Protein AF-A0A7J4ZY19-F1 (afdb_monomer_lite)

Secondary structure (DSSP, 8-state):
-HHHHHHHHHHHHHHHHHHHHHHHHHHHHHHHHHHHHHHHHHHHHHHHHHHHHHHHHHHHHHHHHHHHHHT-HHHHHHHHT--HHHHHHHHHHS-HHHHHHHHHHT------------------------------------

Radius of gyration: 45.15 Å; chains: 1; bounding box: 90×43×156 Å

Sequence (142 aa):
MASQTGNDAVRALRARQEVERRAVRAVAQSGAAVAEVAQRRAEMLAKLDGEVRDATAAHELSVVVLAAVLRDDALAAELSGVDVSRVRALRRTADGAAVRERVAQLGVVVPRRRGRPRVADNFSRGGLVDDTASAAGPTAGG

Foldseek 3Di:
DVVVVVVVVVVVVVVVVVVVVVVVVVVVVVVVVVVVVVVVVVVVVVVVVVVVVVVVVVLLLVLLLQCVLQVHLCVSCVVSVHDSVSSVVSNVVDDPVSSVVVNVVVPDRDHPPPDDPPPPPPDDDDDDDDDDDDDDDDDDDD

pLDDT: mean 82.42, std 21.35, range [33.81, 98.25]

Structure (mmCIF, N/CA/C/O backbone):
data_AF-A0A7J4ZY19-F1
#
_entry.id   AF-A0A7J4ZY19-F1
#
loop_
_atom_site.group_PDB
_atom_site.id
_atom_site.type_symbol
_atom_site.label_atom_id
_atom_site.label_alt_id
_atom_site.label_comp_id
_atom_site.label_asym_id
_atom_site.label_entity_id
_atom_site.label_seq_id
_atom_site.pdbx_PDB_ins_code
_atom_site.Cartn_x
_atom_site.Cartn_y
_atom_site.Cartn_z
_atom_site.occupancy
_atom_site.B_iso_or_equiv
_atom_site.auth_seq_id
_atom_site.auth_comp_id
_atom_site.auth_asym_id
_atom_site.auth_atom_id
_atom_site.pdbx_PDB_model_num
ATOM 1 N N . MET A 1 1 ? 45.053 -0.415 -59.799 1.00 60.81 1 MET A N 1
ATOM 2 C CA . MET A 1 1 ? 45.155 -1.313 -58.626 1.00 60.81 1 MET A CA 1
ATOM 3 C C . MET A 1 1 ? 45.019 -0.545 -57.307 1.00 60.81 1 MET A C 1
ATOM 5 O O . MET A 1 1 ? 43.985 -0.691 -56.676 1.00 60.81 1 MET A O 1
ATOM 9 N N . ALA A 1 2 ? 45.958 0.334 -56.919 1.00 62.75 2 ALA A N 1
ATOM 10 C CA . ALA A 1 2 ? 45.951 0.998 -55.596 1.00 62.75 2 ALA A CA 1
ATOM 11 C C . ALA A 1 2 ? 44.718 1.880 -55.272 1.00 62.75 2 ALA A C 1
ATOM 13 O O . ALA A 1 2 ? 44.311 1.978 -54.120 1.00 62.75 2 ALA A O 1
ATOM 14 N N . SER A 1 3 ? 44.090 2.507 -56.275 1.00 68.12 3 SER A N 1
ATOM 15 C CA . SER A 1 3 ? 42.883 3.330 -56.068 1.00 68.12 3 SER A CA 1
ATOM 16 C C . SER A 1 3 ? 41.620 2.498 -55.791 1.00 68.12 3 SER A C 1
ATOM 18 O O . SER A 1 3 ? 40.724 2.944 -55.079 1.00 68.12 3 SER A O 1
ATOM 20 N N . GLN A 1 4 ? 41.557 1.267 -56.304 1.00 74.44 4 GLN A N 1
ATOM 21 C CA . GLN A 1 4 ? 40.382 0.404 -56.166 1.00 74.44 4 GLN A CA 1
ATOM 22 C C . GLN A 1 4 ? 40.325 -0.233 -54.771 1.00 74.44 4 GLN A C 1
ATOM 24 O O . GLN A 1 4 ? 39.291 -0.179 -54.113 1.00 74.44 4 GLN A O 1
ATOM 29 N N . THR A 1 5 ? 41.470 -0.691 -54.259 1.00 79.88 5 THR A N 1
ATOM 30 C CA . THR A 1 5 ? 41.602 -1.226 -52.895 1.00 79.88 5 THR A CA 1
ATOM 31 C C . THR A 1 5 ? 41.319 -0.181 -51.811 1.00 79.88 5 THR A C 1
ATOM 33 O O . THR A 1 5 ? 40.689 -0.501 -50.805 1.00 79.88 5 THR A O 1
ATOM 36 N N . GLY A 1 6 ? 41.718 1.081 -52.016 1.00 84.44 6 GLY A N 1
ATOM 37 C CA . GLY A 1 6 ? 41.383 2.179 -51.100 1.00 84.44 6 GLY A CA 1
ATOM 38 C C . GLY A 1 6 ? 39.877 2.469 -51.036 1.00 84.44 6 GLY A C 1
ATOM 39 O O . GLY A 1 6 ? 39.322 2.646 -49.952 1.00 84.44 6 GLY A O 1
ATOM 40 N N . ASN A 1 7 ? 39.194 2.452 -52.184 1.00 85.81 7 ASN A N 1
ATOM 41 C CA . ASN A 1 7 ? 37.745 2.661 -52.253 1.00 85.81 7 ASN A CA 1
ATOM 42 C C . ASN A 1 7 ? 36.956 1.523 -51.585 1.00 85.81 7 ASN A C 1
ATOM 44 O O . ASN A 1 7 ? 35.968 1.786 -50.892 1.00 85.81 7 ASN A O 1
ATOM 48 N N . ASP A 1 8 ? 37.410 0.279 -51.737 1.00 89.44 8 ASP A N 1
ATOM 49 C CA . ASP A 1 8 ? 36.784 -0.878 -51.094 1.00 89.44 8 ASP A CA 1
ATOM 50 C C . ASP A 1 8 ? 36.969 -0.852 -49.570 1.00 89.44 8 ASP A C 1
ATOM 52 O O . ASP A 1 8 ? 36.014 -1.102 -48.830 1.00 89.44 8 ASP A O 1
ATOM 56 N N . ALA A 1 9 ? 38.146 -0.445 -49.080 1.00 89.56 9 ALA A N 1
ATOM 57 C CA . ALA A 1 9 ? 38.399 -0.276 -47.648 1.00 89.56 9 ALA A CA 1
ATOM 58 C C . ALA A 1 9 ? 37.498 0.805 -47.019 1.00 89.56 9 ALA A C 1
ATOM 60 O O . ALA A 1 9 ? 36.924 0.598 -45.947 1.00 89.56 9 ALA A O 1
ATOM 61 N N . VAL A 1 10 ? 37.304 1.937 -47.705 1.00 91.94 10 VAL A N 1
ATOM 62 C CA . VAL A 1 10 ? 36.393 3.003 -47.251 1.00 91.94 10 VAL A CA 1
ATOM 63 C C . VAL A 1 10 ? 34.940 2.523 -47.245 1.00 91.94 10 VAL A C 1
ATOM 65 O O . VAL A 1 10 ? 34.194 2.824 -46.309 1.00 91.94 10 VAL A O 1
ATOM 68 N N . ARG A 1 11 ? 34.524 1.748 -48.254 1.00 92.12 11 ARG A N 1
ATOM 69 C CA . ARG A 1 11 ? 33.175 1.169 -48.313 1.00 92.12 11 ARG A CA 1
ATOM 70 C C . ARG A 1 11 ? 32.941 0.176 -47.171 1.00 92.12 11 ARG A C 1
ATOM 72 O O . ARG A 1 11 ? 31.903 0.254 -46.516 1.00 92.12 11 ARG A O 1
ATOM 79 N N . ALA A 1 12 ? 33.910 -0.695 -46.891 1.00 93.00 12 ALA A N 1
ATOM 80 C CA . ALA A 1 12 ? 33.843 -1.650 -45.787 1.00 93.00 12 ALA A CA 1
ATOM 81 C C . ALA A 1 12 ? 33.765 -0.949 -44.420 1.00 93.00 12 ALA A C 1
ATOM 83 O O . ALA A 1 12 ? 32.944 -1.319 -43.579 1.00 93.00 12 ALA A O 1
ATOM 84 N N . LEU A 1 13 ? 34.554 0.112 -44.213 1.00 94.69 13 LEU A N 1
ATOM 85 C CA . LEU A 1 13 ? 34.510 0.903 -42.983 1.00 94.69 13 LEU A CA 1
ATOM 86 C C . LEU A 1 13 ? 33.149 1.583 -42.785 1.00 94.69 13 LEU A C 1
ATOM 88 O O . LEU A 1 13 ? 32.599 1.536 -41.686 1.00 94.69 13 LEU A O 1
ATOM 92 N N . ARG A 1 14 ? 32.577 2.179 -43.838 1.00 95.31 14 ARG A N 1
ATOM 93 C CA . ARG A 1 14 ? 31.241 2.798 -43.767 1.00 95.31 14 ARG A CA 1
ATOM 94 C C . ARG A 1 14 ? 30.160 1.775 -43.436 1.00 95.31 14 ARG A C 1
ATOM 96 O O . ARG A 1 14 ? 29.362 2.021 -42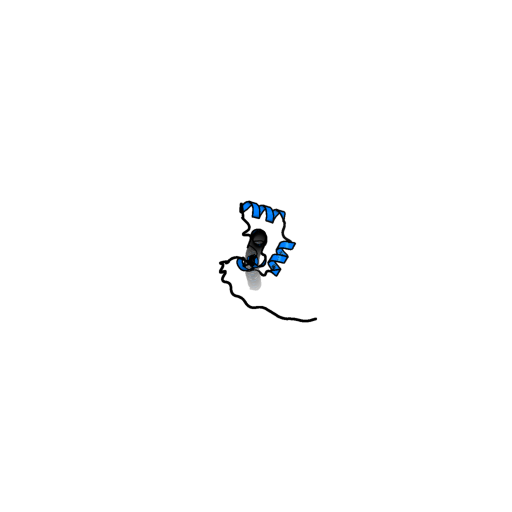.537 1.00 95.31 14 ARG A O 1
ATOM 103 N N . ALA A 1 15 ? 30.179 0.615 -44.092 1.00 94.50 15 ALA A N 1
ATOM 104 C CA . ALA A 1 15 ? 29.233 -0.462 -43.807 1.00 94.50 15 ALA A CA 1
ATOM 105 C C . ALA A 1 15 ? 29.322 -0.919 -42.340 1.00 94.50 15 ALA A C 1
ATOM 107 O O . ALA A 1 15 ? 28.300 -1.068 -41.670 1.00 94.50 15 ALA A O 1
ATOM 108 N N . ARG A 1 16 ? 30.540 -1.056 -41.802 1.00 95.06 16 ARG A N 1
ATOM 109 C CA . ARG A 1 16 ? 30.752 -1.373 -40.385 1.00 95.06 16 ARG A CA 1
ATOM 110 C C . ARG A 1 16 ? 30.203 -0.286 -39.456 1.00 95.06 16 ARG A C 1
ATOM 112 O O . ARG A 1 16 ? 29.478 -0.607 -38.519 1.00 95.06 16 ARG A O 1
ATOM 119 N N . GLN A 1 17 ? 30.488 0.987 -39.729 1.00 96.69 17 GLN A N 1
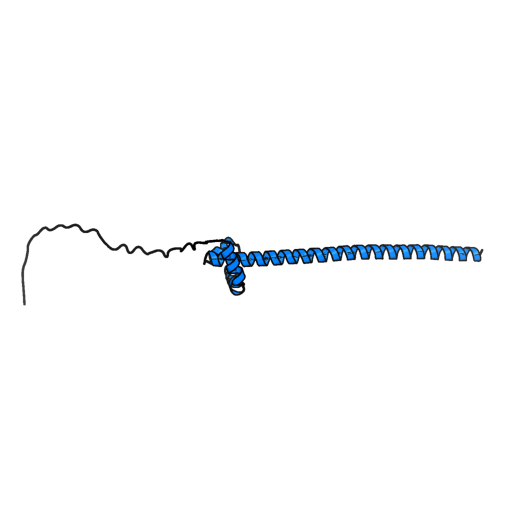ATOM 120 C CA . GLN A 1 17 ? 29.980 2.108 -38.926 1.00 96.69 17 GLN A CA 1
ATOM 121 C C . GLN A 1 17 ? 28.448 2.194 -38.946 1.00 96.69 17 GLN A C 1
ATOM 123 O O . GLN A 1 17 ? 27.829 2.549 -37.943 1.00 96.69 17 GLN A O 1
ATOM 128 N N . GLU A 1 18 ? 27.810 1.869 -40.069 1.00 96.00 18 GLU A N 1
ATOM 129 C CA . GLU A 1 18 ? 26.351 1.801 -40.154 1.00 96.00 18 GLU A CA 1
ATOM 130 C C . GLU A 1 18 ? 25.777 0.691 -39.271 1.00 96.00 18 GLU A C 1
ATOM 132 O O . GLU A 1 18 ? 24.794 0.930 -38.565 1.00 96.00 18 GLU A O 1
ATOM 137 N N . VAL A 1 19 ? 26.401 -0.492 -39.264 1.00 96.50 19 VAL A N 1
ATOM 138 C CA . VAL A 1 19 ? 26.015 -1.605 -38.383 1.00 96.50 19 VAL A CA 1
ATOM 139 C C . VAL A 1 19 ? 26.192 -1.219 -36.916 1.00 96.50 19 VAL A C 1
ATOM 141 O O . VAL A 1 19 ? 25.253 -1.376 -36.139 1.00 96.50 19 VAL A O 1
ATOM 144 N N . GLU A 1 20 ? 27.331 -0.634 -36.543 1.00 96.88 20 GLU A N 1
ATOM 145 C CA . GLU A 1 20 ? 27.587 -0.163 -35.174 1.00 96.88 20 GLU A CA 1
ATOM 146 C C . GLU A 1 20 ? 26.547 0.886 -34.742 1.00 96.88 20 GLU A C 1
ATOM 148 O O . GLU A 1 20 ? 25.953 0.775 -33.670 1.00 96.88 20 GLU A O 1
ATOM 153 N N . ARG A 1 21 ? 26.217 1.856 -35.605 1.00 97.19 21 ARG A N 1
ATOM 154 C CA . ARG A 1 21 ? 25.174 2.859 -35.320 1.00 97.19 21 ARG A CA 1
ATOM 155 C C . ARG A 1 21 ? 23.775 2.259 -35.200 1.00 97.19 21 ARG A C 1
ATOM 157 O O . ARG A 1 21 ? 22.962 2.797 -34.447 1.00 97.19 21 ARG A O 1
ATOM 164 N N . ARG A 1 22 ? 23.453 1.213 -35.967 1.00 96.00 22 ARG A N 1
ATOM 165 C CA . ARG A 1 22 ? 22.175 0.490 -35.842 1.00 96.00 22 ARG A CA 1
ATOM 166 C C . ARG A 1 22 ? 22.129 -0.300 -34.537 1.00 96.00 22 ARG A C 1
ATOM 168 O O . ARG A 1 22 ? 21.124 -0.218 -33.842 1.00 96.00 22 ARG A O 1
ATOM 175 N N . ALA A 1 23 ? 23.220 -0.974 -34.174 1.00 95.31 23 ALA A N 1
ATOM 176 C CA . ALA A 1 23 ? 23.335 -1.704 -32.916 1.00 95.31 23 ALA A CA 1
ATOM 177 C C . ALA A 1 23 ? 23.185 -0.769 -31.705 1.00 95.31 23 ALA A C 1
ATOM 179 O O . ALA A 1 23 ? 22.361 -1.032 -30.835 1.00 95.31 23 ALA A O 1
ATOM 180 N N . VAL A 1 24 ? 23.885 0.374 -31.690 1.00 97.12 24 VAL A N 1
ATOM 181 C CA . VAL A 1 24 ? 23.752 1.385 -30.623 1.00 97.12 24 VAL A CA 1
ATOM 182 C C . VAL A 1 24 ? 22.315 1.894 -30.511 1.00 97.12 24 VAL A C 1
ATOM 184 O O . VAL A 1 24 ? 21.781 1.983 -29.409 1.00 97.12 24 VAL A O 1
ATOM 187 N N . ARG A 1 25 ? 21.652 2.183 -31.639 1.00 95.94 25 ARG A N 1
ATOM 188 C CA . ARG A 1 25 ? 20.244 2.611 -31.636 1.00 95.94 25 ARG A CA 1
ATOM 189 C C . ARG A 1 25 ? 19.303 1.530 -31.107 1.00 95.94 25 ARG A C 1
ATOM 191 O O . ARG A 1 25 ? 18.421 1.854 -30.320 1.00 95.94 25 ARG A O 1
ATOM 198 N N . ALA A 1 26 ? 19.504 0.271 -31.489 1.00 96.06 26 ALA A N 1
ATOM 199 C CA . ALA A 1 26 ? 18.694 -0.844 -31.001 1.00 96.06 26 ALA A CA 1
ATOM 200 C C . ALA A 1 26 ? 18.860 -1.059 -29.486 1.00 96.06 26 ALA A C 1
ATOM 202 O O . ALA A 1 26 ? 17.874 -1.258 -28.775 1.00 96.06 26 ALA A O 1
ATOM 203 N N . VAL A 1 27 ? 20.092 -0.951 -28.973 1.00 96.44 27 VAL A N 1
ATOM 204 C CA . VAL A 1 27 ? 20.369 -1.018 -27.529 1.00 96.44 27 VAL A CA 1
ATOM 205 C C . VAL A 1 27 ? 19.729 0.162 -26.800 1.00 96.44 27 VAL A C 1
ATOM 207 O O . VAL A 1 27 ? 19.079 -0.046 -25.782 1.00 96.44 27 VAL A O 1
ATOM 210 N N . ALA A 1 28 ? 19.838 1.382 -27.333 1.00 95.94 28 ALA A N 1
ATOM 211 C CA . ALA A 1 28 ? 19.211 2.561 -26.739 1.00 95.94 28 ALA A CA 1
ATOM 212 C C . ALA A 1 28 ? 17.677 2.443 -26.688 1.00 95.94 28 ALA A C 1
ATOM 214 O O . ALA A 1 28 ? 17.077 2.746 -25.661 1.00 95.94 28 ALA A O 1
ATOM 215 N N . GLN A 1 29 ? 17.045 1.947 -27.757 1.00 96.06 29 GLN A N 1
ATOM 216 C CA . GLN A 1 29 ? 15.600 1.690 -27.795 1.00 96.06 29 GLN A CA 1
ATOM 217 C C . GLN A 1 29 ? 15.182 0.620 -26.784 1.00 96.06 29 GLN A C 1
ATOM 219 O O . GLN A 1 29 ? 14.197 0.794 -26.072 1.00 96.06 29 GLN A O 1
ATOM 224 N N . SER A 1 30 ? 15.957 -0.462 -26.679 1.00 93.62 30 SER A N 1
ATOM 225 C CA . SER A 1 30 ? 15.704 -1.514 -25.689 1.00 93.62 30 SER A CA 1
ATOM 226 C C . SER A 1 30 ? 15.857 -0.978 -24.264 1.00 93.62 30 SER A C 1
ATOM 228 O O . SER A 1 30 ? 15.022 -1.254 -23.407 1.00 93.62 30 SER A O 1
ATOM 230 N N . GLY A 1 31 ? 16.882 -0.158 -24.017 1.00 95.94 31 GLY A N 1
ATOM 231 C CA . GLY A 1 31 ? 17.093 0.516 -22.738 1.00 95.94 31 GLY A CA 1
ATOM 232 C C . GLY A 1 31 ? 15.938 1.451 -22.373 1.00 95.94 31 GLY A C 1
ATOM 233 O O . GLY A 1 31 ? 15.460 1.404 -21.243 1.00 95.94 31 GLY A O 1
ATOM 234 N N . ALA A 1 32 ? 15.441 2.236 -23.333 1.00 96.19 32 ALA A N 1
ATOM 235 C CA . ALA A 1 32 ? 14.274 3.095 -23.139 1.00 96.19 32 ALA A CA 1
ATOM 236 C C . ALA A 1 32 ? 13.015 2.279 -22.802 1.00 96.19 32 ALA A C 1
ATOM 238 O O . ALA A 1 32 ? 12.335 2.581 -21.825 1.00 96.19 32 ALA A O 1
ATOM 239 N N . ALA A 1 33 ? 12.756 1.189 -23.531 1.00 96.38 33 ALA A N 1
ATOM 240 C CA . ALA A 1 33 ? 11.616 0.314 -23.260 1.00 96.38 33 ALA A CA 1
ATOM 241 C C . ALA A 1 33 ? 11.687 -0.319 -21.857 1.00 96.38 33 ALA A C 1
ATOM 243 O O . ALA A 1 33 ? 10.683 -0.378 -21.145 1.00 96.38 33 ALA A O 1
ATOM 244 N N . VAL A 1 34 ? 12.875 -0.757 -21.423 1.00 97.25 34 VAL A N 1
ATOM 245 C CA . VAL A 1 34 ? 13.081 -1.277 -20.062 1.00 97.25 34 VAL A CA 1
ATOM 246 C C . VAL A 1 34 ? 12.844 -0.186 -19.017 1.00 97.25 34 VAL A C 1
ATOM 248 O O . VAL A 1 34 ? 12.180 -0.452 -18.016 1.00 97.25 34 VAL A O 1
ATOM 251 N N . ALA A 1 35 ? 13.330 1.036 -19.248 1.00 97.38 35 ALA A N 1
ATOM 252 C CA . ALA A 1 35 ? 13.109 2.161 -18.342 1.00 97.38 35 ALA A CA 1
ATOM 253 C C . ALA A 1 35 ? 11.614 2.493 -18.195 1.00 97.38 35 ALA A C 1
ATOM 255 O O . ALA A 1 35 ? 11.130 2.651 -17.076 1.00 97.38 35 ALA A O 1
ATOM 256 N N . GLU A 1 36 ? 10.855 2.502 -19.292 1.00 97.75 36 GLU A N 1
ATOM 257 C CA . GLU A 1 36 ? 9.402 2.714 -19.267 1.00 97.75 36 GLU A CA 1
ATOM 258 C C . GLU A 1 36 ? 8.653 1.608 -18.511 1.00 97.75 36 GLU A C 1
ATOM 260 O O . GLU A 1 36 ? 7.685 1.871 -17.794 1.00 97.75 36 GLU A O 1
ATOM 265 N N . VAL A 1 37 ? 9.061 0.346 -18.672 1.00 97.62 37 VAL A N 1
ATOM 266 C CA . VAL A 1 37 ? 8.475 -0.773 -17.915 1.00 97.62 37 VAL A CA 1
ATOM 267 C C . VAL A 1 37 ? 8.819 -0.657 -16.429 1.00 97.62 37 VAL A C 1
ATOM 269 O O . VAL A 1 37 ? 7.946 -0.857 -15.582 1.00 97.62 37 VAL A O 1
ATOM 272 N N . ALA A 1 38 ? 10.059 -0.294 -16.098 1.00 97.75 38 ALA A N 1
ATOM 273 C CA . ALA A 1 38 ? 10.489 -0.081 -14.720 1.00 97.75 38 ALA A CA 1
ATOM 274 C C . ALA A 1 38 ? 9.714 1.066 -14.053 1.00 97.75 38 ALA A C 1
ATOM 276 O O . ALA A 1 38 ? 9.268 0.914 -12.915 1.00 97.75 38 ALA A O 1
ATOM 277 N N . GLN A 1 39 ? 9.485 2.167 -14.773 1.00 98.12 39 GLN A N 1
ATOM 278 C CA . GLN A 1 39 ? 8.686 3.291 -14.292 1.00 98.12 39 GLN A CA 1
ATOM 279 C C . GLN A 1 39 ? 7.231 2.882 -14.039 1.00 98.12 39 GLN A C 1
ATOM 281 O O . GLN A 1 39 ? 6.726 3.082 -12.936 1.00 98.12 39 GLN A O 1
ATOM 286 N N . ARG A 1 40 ? 6.580 2.218 -15.004 1.00 98.00 40 ARG A N 1
ATOM 287 C CA . ARG A 1 40 ? 5.207 1.714 -14.825 1.00 98.00 40 ARG A CA 1
ATOM 288 C C . ARG A 1 40 ? 5.092 0.771 -13.631 1.00 98.00 40 ARG A C 1
ATOM 290 O O . ARG A 1 40 ? 4.128 0.836 -12.874 1.00 98.00 40 ARG A O 1
ATOM 297 N N . ARG A 1 41 ? 6.088 -0.097 -13.427 1.00 97.75 41 ARG A N 1
ATOM 298 C CA . ARG A 1 41 ? 6.147 -0.970 -12.248 1.00 97.75 41 ARG A CA 1
ATOM 299 C C . ARG A 1 41 ? 6.241 -0.165 -10.953 1.00 97.75 41 ARG A C 1
ATOM 301 O O . ARG A 1 41 ? 5.546 -0.504 -10.001 1.00 97.75 41 ARG A O 1
ATOM 308 N N . ALA A 1 42 ? 7.080 0.865 -10.906 1.00 98.00 42 ALA A N 1
ATOM 309 C CA . ALA A 1 42 ? 7.219 1.713 -9.725 1.00 98.00 42 ALA A CA 1
ATOM 310 C C . ALA A 1 42 ? 5.907 2.440 -9.389 1.00 98.00 42 ALA A C 1
ATOM 312 O O . ALA A 1 42 ? 5.492 2.441 -8.234 1.00 98.00 42 ALA A O 1
ATOM 313 N N . GLU A 1 43 ? 5.217 2.979 -10.394 1.00 98.00 43 GLU A N 1
ATOM 314 C CA . GLU A 1 43 ? 3.918 3.643 -10.227 1.00 98.00 43 GLU A CA 1
ATOM 315 C C . GLU A 1 43 ? 2.837 2.675 -9.717 1.00 98.00 43 GLU A C 1
ATOM 317 O O . GLU A 1 43 ? 2.105 2.998 -8.781 1.00 98.00 43 GLU A O 1
ATOM 322 N N . MET A 1 44 ? 2.768 1.457 -10.269 1.00 98.25 44 MET A N 1
ATOM 323 C CA . MET A 1 44 ? 1.833 0.428 -9.794 1.00 98.25 44 MET A CA 1
ATOM 324 C C . MET A 1 44 ? 2.117 0.004 -8.351 1.00 98.25 44 MET A C 1
ATOM 326 O O . MET A 1 44 ? 1.183 -0.131 -7.565 1.00 98.25 44 MET A O 1
ATOM 330 N N . LEU A 1 45 ? 3.388 -0.190 -7.989 1.00 98.25 45 LEU A N 1
ATOM 331 C CA . LEU A 1 45 ? 3.766 -0.531 -6.616 1.00 98.25 45 LEU A CA 1
ATOM 332 C C . LEU A 1 45 ? 3.424 0.603 -5.649 1.00 98.25 45 LEU A C 1
ATOM 334 O O . LEU A 1 45 ? 2.830 0.343 -4.613 1.00 98.25 45 LEU A O 1
ATOM 338 N N . ALA A 1 46 ? 3.701 1.856 -6.017 1.00 97.88 46 ALA A N 1
ATOM 339 C CA . ALA A 1 46 ? 3.346 3.009 -5.194 1.00 97.88 46 ALA A CA 1
ATOM 340 C C . ALA A 1 46 ? 1.830 3.102 -4.952 1.00 97.88 46 ALA A C 1
ATOM 342 O O . ALA A 1 46 ? 1.398 3.430 -3.846 1.00 97.88 46 ALA A O 1
ATOM 343 N N . LYS A 1 47 ? 1.022 2.778 -5.969 1.00 97.19 47 LYS A N 1
ATOM 344 C CA . LYS A 1 47 ? -0.435 2.709 -5.836 1.00 97.19 47 LYS A CA 1
ATOM 345 C C . LYS A 1 47 ? -0.862 1.604 -4.868 1.00 97.19 47 LYS A C 1
ATOM 347 O O . LYS A 1 47 ? -1.631 1.877 -3.952 1.00 97.19 47 LYS A O 1
ATOM 352 N N . LEU A 1 48 ? -0.347 0.387 -5.047 1.00 98.12 48 LEU A N 1
ATOM 353 C CA . LEU A 1 48 ? -0.661 -0.747 -4.172 1.00 98.12 48 LEU A CA 1
ATOM 354 C C . LEU A 1 48 ? -0.225 -0.487 -2.727 1.00 98.12 48 LEU A C 1
ATOM 356 O O . LEU A 1 48 ? -0.973 -0.784 -1.802 1.00 98.12 48 LEU A O 1
ATOM 360 N N . ASP A 1 49 ? 0.937 0.130 -2.520 1.00 98.12 49 ASP A N 1
ATOM 361 C CA . ASP A 1 49 ? 1.395 0.537 -1.192 1.00 98.12 49 ASP A CA 1
ATOM 362 C C . ASP A 1 49 ? 0.431 1.545 -0.549 1.00 98.12 49 ASP A C 1
ATOM 364 O O . ASP A 1 49 ? 0.200 1.496 0.659 1.00 98.12 49 ASP A O 1
ATOM 368 N N . GLY A 1 50 ? -0.144 2.455 -1.342 1.00 97.69 50 GLY A N 1
ATOM 369 C CA . GLY A 1 50 ? -1.211 3.353 -0.900 1.00 97.69 50 GLY A CA 1
ATOM 370 C C . GLY A 1 50 ? -2.462 2.590 -0.464 1.00 97.69 50 GLY A C 1
ATOM 371 O O . GLY A 1 50 ? -2.909 2.747 0.668 1.00 97.69 50 GLY A O 1
ATOM 372 N N . GLU A 1 51 ? -2.964 1.695 -1.316 1.00 97.44 51 GLU A N 1
ATOM 373 C CA . GLU A 1 51 ? -4.148 0.871 -1.027 1.00 97.44 51 GLU A CA 1
ATOM 374 C C . GLU A 1 51 ? -3.955 0.005 0.233 1.00 97.44 51 GLU A C 1
ATOM 376 O O . GLU A 1 51 ? -4.857 -0.103 1.066 1.00 97.44 51 GLU A O 1
ATOM 381 N N . VAL A 1 52 ? -2.762 -0.568 0.429 1.00 98.12 52 VAL A N 1
ATOM 382 C CA . VAL A 1 52 ? -2.421 -1.350 1.628 1.00 98.12 52 VAL A CA 1
ATOM 383 C C . VAL A 1 52 ? -2.383 -0.471 2.878 1.00 98.12 52 VAL A C 1
ATOM 385 O O . VAL A 1 52 ? -2.879 -0.889 3.928 1.00 98.12 52 VAL A O 1
ATOM 388 N N . ARG A 1 53 ? -1.824 0.744 2.798 1.00 97.44 53 ARG A N 1
ATOM 389 C CA . ARG A 1 53 ? -1.835 1.696 3.923 1.00 97.44 53 ARG A CA 1
ATOM 390 C C . ARG A 1 53 ? -3.260 2.087 4.300 1.00 97.44 53 ARG A C 1
ATOM 392 O O . ARG A 1 53 ? -3.588 2.048 5.484 1.00 97.44 53 ARG A O 1
ATOM 399 N N . ASP A 1 54 ? -4.105 2.380 3.318 1.00 96.56 54 ASP A N 1
ATOM 400 C CA . ASP A 1 54 ? -5.504 2.749 3.547 1.00 96.56 54 ASP A CA 1
ATOM 401 C C . ASP A 1 54 ? -6.297 1.589 4.164 1.00 96.56 54 ASP A C 1
ATOM 403 O O . ASP A 1 54 ? -7.014 1.774 5.150 1.00 96.56 54 ASP A O 1
ATOM 407 N N . ALA A 1 55 ? -6.116 0.369 3.648 1.00 96.88 55 ALA A N 1
ATOM 408 C CA . ALA A 1 55 ? -6.726 -0.835 4.210 1.00 96.88 55 ALA A CA 1
ATOM 409 C C . ALA A 1 55 ? -6.257 -1.096 5.650 1.00 96.88 55 ALA A C 1
ATOM 411 O O . ALA A 1 55 ? -7.064 -1.450 6.513 1.00 96.88 55 ALA A O 1
ATOM 412 N N . THR A 1 56 ? -4.971 -0.870 5.930 1.00 96.62 56 THR A N 1
ATOM 413 C CA . THR A 1 56 ? -4.403 -0.996 7.278 1.00 96.62 56 THR A CA 1
ATOM 414 C C . THR A 1 56 ? -5.029 0.027 8.224 1.00 96.62 56 THR A C 1
ATOM 416 O O . THR A 1 56 ? -5.520 -0.349 9.286 1.00 96.62 56 THR A O 1
ATOM 419 N N . ALA A 1 57 ? -5.101 1.299 7.827 1.00 95.50 57 ALA A N 1
ATOM 420 C CA . ALA A 1 57 ? -5.713 2.354 8.634 1.00 95.50 57 ALA A CA 1
ATOM 421 C C . ALA A 1 57 ? -7.207 2.088 8.897 1.00 95.50 57 ALA A C 1
ATOM 423 O O . ALA A 1 57 ? -7.694 2.258 10.019 1.00 95.50 57 ALA A O 1
ATOM 424 N N . ALA A 1 58 ? -7.939 1.611 7.886 1.00 95.69 58 ALA A N 1
ATOM 425 C CA . ALA A 1 58 ? -9.341 1.229 8.027 1.00 95.69 58 ALA A CA 1
ATOM 426 C C . ALA A 1 58 ? -9.523 0.041 8.988 1.00 95.69 58 ALA A C 1
ATOM 428 O O . ALA A 1 58 ? -10.442 0.047 9.817 1.00 95.69 58 ALA A O 1
ATOM 429 N N . HIS A 1 59 ? -8.645 -0.962 8.908 1.00 96.25 59 HIS A N 1
ATOM 430 C CA . HIS A 1 59 ? -8.643 -2.095 9.827 1.00 96.25 59 HIS A CA 1
ATOM 431 C C . HIS A 1 59 ? -8.357 -1.644 11.265 1.00 96.25 59 HIS A C 1
ATOM 433 O O . HIS A 1 59 ? -9.119 -1.974 12.172 1.00 96.25 59 HIS A O 1
ATOM 439 N N . GLU A 1 60 ? -7.332 -0.821 11.480 1.00 96.56 60 GLU A N 1
ATOM 440 C CA . GLU A 1 60 ? -6.980 -0.292 12.802 1.00 96.56 60 GLU A CA 1
ATOM 441 C C . GLU A 1 60 ? -8.121 0.513 13.435 1.00 96.56 60 GLU A C 1
ATOM 443 O O . GLU A 1 60 ? -8.452 0.309 14.608 1.00 96.56 60 GLU A O 1
ATOM 448 N N . LEU A 1 61 ? -8.784 1.374 12.656 1.00 96.50 61 LEU A N 1
ATOM 449 C CA . LEU A 1 61 ? -9.977 2.086 13.110 1.00 96.50 61 LEU A CA 1
ATOM 450 C C . LEU A 1 61 ? -11.099 1.108 13.489 1.00 96.50 61 LEU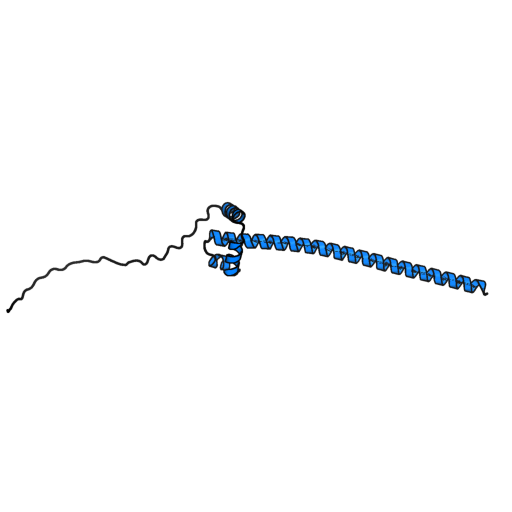 A C 1
ATOM 452 O O . LEU A 1 61 ? -11.755 1.290 14.515 1.00 96.50 61 LEU A O 1
ATOM 456 N N . SER A 1 62 ? -11.303 0.057 12.693 1.00 96.06 62 SER A N 1
ATOM 457 C CA . SER A 1 62 ? -12.322 -0.966 12.958 1.00 96.06 62 SER A CA 1
ATOM 458 C C . SER A 1 62 ? -12.050 -1.719 14.263 1.00 96.06 62 SER A C 1
ATOM 460 O O . SER A 1 62 ? -12.979 -1.931 15.041 1.00 96.06 62 SER A O 1
ATOM 462 N N . VAL A 1 63 ? -10.788 -2.050 14.558 1.00 97.56 63 VAL A N 1
ATOM 463 C CA . VAL A 1 63 ? -10.372 -2.663 15.834 1.00 97.56 63 VAL A CA 1
ATOM 464 C C . VAL A 1 63 ? -10.695 -1.745 17.015 1.00 97.56 63 VAL A C 1
ATOM 466 O O . VAL A 1 63 ? -11.251 -2.187 18.023 1.00 97.56 63 VAL A O 1
ATOM 469 N N . VAL A 1 64 ? -10.393 -0.451 16.897 1.00 97.62 64 VAL A N 1
ATOM 470 C CA . VAL A 1 64 ? -10.680 0.533 17.952 1.00 97.62 64 VAL A CA 1
ATOM 471 C C . VAL A 1 64 ? -12.184 0.697 18.171 1.00 97.62 64 VAL A C 1
ATOM 473 O O . VAL A 1 64 ? -12.638 0.752 19.316 1.00 97.62 64 VAL A O 1
ATOM 476 N N . VAL A 1 65 ? -12.964 0.748 17.092 1.00 96.44 65 VAL A N 1
ATOM 477 C CA . VAL A 1 65 ? -14.430 0.821 17.149 1.00 96.44 65 VAL A CA 1
ATOM 478 C C . VAL A 1 65 ? -15.003 -0.432 17.802 1.00 96.44 65 VAL A C 1
ATOM 480 O O . VAL A 1 65 ? -15.850 -0.315 18.686 1.00 96.44 65 VAL A O 1
ATOM 483 N N . LEU A 1 66 ? -14.499 -1.617 17.449 1.00 95.25 66 LEU A N 1
ATOM 484 C CA . LEU A 1 66 ? -14.895 -2.879 18.067 1.00 95.25 66 LEU A CA 1
ATOM 485 C C . LEU A 1 66 ? -14.632 -2.863 19.581 1.00 95.25 66 LEU A C 1
ATOM 487 O O . LEU A 1 66 ? -15.536 -3.155 20.363 1.00 95.25 66 LEU A O 1
ATOM 491 N N . ALA A 1 67 ? -13.440 -2.438 20.007 1.00 95.56 67 ALA A N 1
ATOM 492 C CA . ALA A 1 67 ? -13.103 -2.295 21.424 1.00 95.56 67 ALA A CA 1
ATOM 493 C C . ALA A 1 67 ? -14.009 -1.283 22.149 1.00 95.56 67 ALA A C 1
ATOM 495 O O . ALA A 1 67 ? -14.463 -1.541 23.266 1.00 95.56 67 ALA A O 1
ATOM 496 N N . ALA A 1 68 ? -14.328 -0.151 21.512 1.00 93.88 68 ALA A N 1
ATOM 497 C CA . ALA A 1 68 ? -15.217 0.866 22.075 1.00 93.88 68 ALA A CA 1
ATOM 498 C C . ALA A 1 68 ? -16.658 0.356 22.245 1.00 93.88 68 ALA A C 1
ATOM 500 O O . ALA A 1 68 ? -17.296 0.612 23.270 1.00 93.88 68 ALA A O 1
ATOM 501 N N . VAL A 1 69 ? -17.153 -0.387 21.256 1.00 93.38 69 VAL A N 1
ATOM 502 C CA . VAL A 1 69 ? -18.495 -0.972 21.241 1.00 93.38 69 VAL A CA 1
ATOM 503 C C . VAL A 1 69 ? -18.634 -2.079 22.288 1.00 93.38 69 VAL A C 1
ATOM 505 O O . VAL A 1 69 ? -19.589 -2.076 23.069 1.00 93.38 69 VAL A O 1
ATOM 508 N N . LEU A 1 70 ? -17.674 -3.005 22.338 1.00 91.88 70 LEU A N 1
ATOM 509 C CA . LEU A 1 70 ? -17.689 -4.135 23.270 1.00 91.88 70 LEU A CA 1
ATOM 510 C C . LEU A 1 70 ? -17.362 -3.721 24.707 1.00 91.88 70 LEU A C 1
ATOM 512 O O . LEU A 1 70 ? -17.781 -4.396 25.646 1.00 91.88 70 LEU A O 1
ATOM 516 N N . ARG A 1 71 ? -16.638 -2.606 24.881 1.00 92.44 71 ARG A N 1
ATOM 517 C CA . ARG A 1 71 ? -16.056 -2.161 26.159 1.00 92.44 71 ARG A CA 1
ATOM 518 C C . ARG A 1 71 ? -15.110 -3.198 26.776 1.00 92.44 71 ARG A C 1
ATOM 520 O O . ARG A 1 71 ? -14.970 -3.254 27.996 1.00 92.44 71 ARG A O 1
ATOM 527 N N . ASP A 1 72 ? -14.473 -3.998 25.928 1.00 94.69 72 ASP A N 1
ATOM 528 C CA . ASP A 1 72 ? -13.551 -5.064 26.308 1.00 94.69 72 ASP A CA 1
ATOM 529 C C . ASP A 1 72 ? -12.427 -5.162 25.265 1.00 94.69 72 ASP A C 1
ATOM 531 O O . ASP A 1 72 ? -12.641 -5.604 24.135 1.00 94.69 72 ASP A O 1
ATOM 535 N N . ASP A 1 73 ? -11.225 -4.716 25.646 1.00 95.31 73 ASP A N 1
ATOM 536 C CA . ASP A 1 73 ? -10.049 -4.740 24.769 1.00 95.31 73 ASP A CA 1
ATOM 537 C C . ASP A 1 73 ? -9.560 -6.179 24.507 1.00 95.31 73 ASP A C 1
ATOM 539 O O . ASP A 1 73 ? -8.958 -6.430 23.465 1.00 95.31 73 ASP A O 1
ATOM 543 N N . ALA A 1 74 ? -9.795 -7.118 25.434 1.00 96.50 74 ALA A N 1
ATOM 544 C CA . ALA A 1 74 ? -9.363 -8.508 25.290 1.00 96.50 74 ALA A CA 1
ATOM 545 C C . ALA A 1 74 ? -10.259 -9.264 24.306 1.00 96.50 74 ALA A C 1
ATOM 547 O O . ALA A 1 74 ? -9.757 -9.954 23.422 1.00 96.50 74 ALA A O 1
ATOM 548 N N . LEU A 1 75 ? -11.574 -9.061 24.399 1.00 95.69 75 LEU A N 1
ATOM 549 C CA . LEU A 1 75 ? -12.515 -9.635 23.438 1.00 95.69 75 LEU A CA 1
ATOM 550 C C . LEU A 1 75 ? -12.350 -9.018 22.041 1.00 95.69 75 LEU A C 1
ATOM 552 O O . LEU A 1 75 ? -12.442 -9.719 21.037 1.00 95.69 75 LEU A O 1
ATOM 556 N N . ALA A 1 76 ? -12.084 -7.712 21.955 1.00 96.44 76 ALA A N 1
ATOM 557 C CA . ALA A 1 76 ? -11.810 -7.070 20.672 1.00 96.44 76 ALA A CA 1
ATOM 558 C C . ALA A 1 76 ? -10.533 -7.618 20.017 1.00 96.44 76 ALA A C 1
ATOM 560 O O . ALA A 1 76 ? -10.542 -7.889 18.818 1.00 96.44 76 ALA A O 1
ATOM 561 N N . ALA A 1 77 ? -9.468 -7.815 20.800 1.00 97.19 77 ALA A N 1
ATOM 562 C CA . ALA A 1 77 ? -8.224 -8.448 20.363 1.00 97.19 77 ALA A CA 1
ATOM 563 C C . ALA A 1 77 ? -8.464 -9.863 19.810 1.00 97.19 77 ALA A C 1
ATOM 565 O O . ALA A 1 77 ? -8.079 -10.151 18.679 1.00 97.19 77 ALA A O 1
ATOM 566 N N . GLU A 1 78 ? -9.186 -10.703 20.557 1.00 97.31 78 GLU A N 1
ATOM 567 C CA . GLU A 1 78 ? -9.545 -12.066 20.142 1.00 97.31 78 GLU A CA 1
ATOM 568 C C . GLU A 1 78 ? -10.305 -12.083 18.806 1.00 97.31 78 GLU A C 1
ATOM 570 O O . GLU A 1 78 ? -9.925 -12.799 17.883 1.00 97.31 78 GLU A O 1
ATOM 575 N N . LEU A 1 79 ? -11.343 -11.252 18.668 1.00 96.00 79 LEU A N 1
ATOM 576 C CA . LEU A 1 79 ? -12.198 -11.227 17.476 1.00 96.00 79 LEU A CA 1
ATOM 577 C C . LEU A 1 79 ? -11.527 -10.625 16.237 1.00 96.00 79 LEU A C 1
ATOM 579 O O . LEU A 1 79 ? -11.942 -10.917 15.117 1.00 96.00 79 LEU A O 1
ATOM 583 N N . SER A 1 80 ? -10.528 -9.763 16.423 1.00 95.12 80 SER A N 1
ATOM 584 C CA . SER A 1 80 ? -9.796 -9.133 15.318 1.00 95.12 80 SER A CA 1
ATOM 585 C C . SER A 1 80 ? -8.457 -9.800 15.007 1.00 95.12 80 SER A C 1
ATOM 587 O O . SER A 1 80 ? -7.827 -9.439 14.015 1.00 95.12 80 SER A O 1
ATOM 589 N N . GLY A 1 81 ? -8.035 -10.780 15.812 1.00 96.38 81 GLY A N 1
ATOM 590 C CA . GLY A 1 81 ? -6.773 -11.493 15.625 1.00 96.38 81 GLY A CA 1
ATOM 591 C C . GLY A 1 81 ? -5.530 -10.644 15.909 1.00 96.38 81 GLY A C 1
ATOM 592 O O . GLY A 1 81 ? -4.464 -10.945 15.377 1.00 96.38 81 GLY A O 1
ATOM 593 N N . VAL A 1 82 ? -5.648 -9.585 16.719 1.00 96.62 82 VAL A N 1
ATOM 594 C CA . VAL A 1 82 ? -4.513 -8.737 17.130 1.00 96.62 82 VAL A CA 1
ATOM 595 C C . VAL A 1 82 ? -4.264 -8.838 18.629 1.00 96.62 82 VAL A C 1
ATOM 597 O O . VAL A 1 82 ? -5.152 -9.189 19.397 1.00 96.62 82 VAL A O 1
ATOM 600 N N . ASP A 1 83 ? -3.071 -8.456 19.079 1.00 97.38 83 ASP A N 1
ATOM 601 C CA . ASP A 1 83 ? -2.742 -8.457 20.504 1.00 97.38 83 ASP A CA 1
ATOM 602 C C . ASP A 1 83 ? -3.488 -7.375 21.297 1.00 97.38 83 ASP A C 1
ATOM 604 O O . ASP A 1 83 ? -3.669 -6.240 20.847 1.00 97.38 83 ASP A O 1
ATOM 608 N N . VAL A 1 84 ? -3.802 -7.662 22.564 1.00 97.94 84 VAL A N 1
ATOM 609 C CA . VAL A 1 84 ? -4.418 -6.688 23.489 1.00 97.94 84 VAL A CA 1
ATOM 610 C C . VAL A 1 84 ? -3.562 -5.424 23.640 1.00 97.94 84 VAL A C 1
ATOM 612 O O . VAL A 1 84 ? -4.079 -4.307 23.721 1.00 97.94 84 VAL A O 1
ATOM 615 N N . SER A 1 85 ? -2.234 -5.573 23.660 1.00 97.94 85 SER A N 1
ATOM 616 C CA . SER A 1 85 ? -1.294 -4.446 23.703 1.00 97.94 85 SER A CA 1
ATOM 617 C C . SER A 1 85 ? -1.417 -3.558 22.461 1.00 97.94 85 SER A C 1
ATOM 619 O O . SER A 1 85 ? -1.372 -2.330 22.588 1.00 97.94 85 SER A O 1
ATOM 621 N N . ARG A 1 86 ? -1.645 -4.159 21.283 1.00 97.62 86 ARG A N 1
ATOM 622 C CA . ARG A 1 86 ? -1.889 -3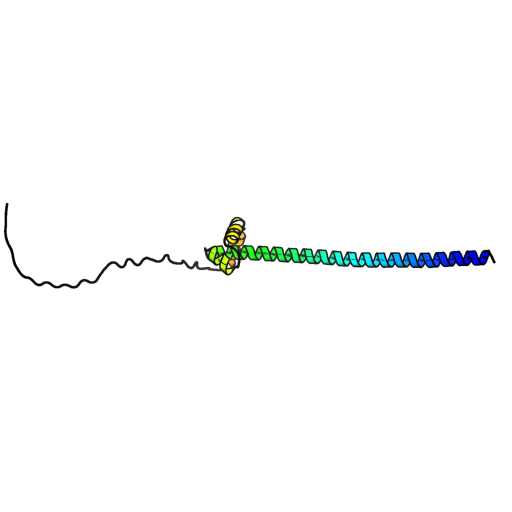.450 20.024 1.00 97.62 86 ARG A CA 1
ATOM 623 C C . ARG A 1 86 ? -3.212 -2.699 20.071 1.00 97.62 86 ARG A C 1
ATOM 625 O O . ARG A 1 86 ? -3.205 -1.507 19.785 1.00 97.62 86 ARG A O 1
ATOM 632 N N . VAL A 1 87 ? -4.302 -3.323 20.528 1.00 97.81 87 VAL A N 1
ATOM 633 C CA . VAL A 1 87 ? -5.603 -2.642 20.714 1.00 97.81 87 VAL A CA 1
ATOM 634 C C . VAL A 1 87 ? -5.452 -1.412 21.614 1.00 97.81 87 VAL A C 1
ATOM 636 O O . VAL A 1 87 ? -5.872 -0.312 21.254 1.00 97.81 87 VAL A O 1
ATOM 639 N N . ARG A 1 88 ? -4.779 -1.559 22.762 1.00 97.69 88 ARG A N 1
ATOM 640 C CA . ARG A 1 88 ? -4.520 -0.446 23.693 1.00 97.69 88 ARG A CA 1
ATOM 641 C C . ARG A 1 88 ? -3.648 0.648 23.083 1.00 97.69 88 ARG A C 1
ATOM 643 O O . ARG A 1 88 ? -3.855 1.824 23.370 1.00 97.69 88 ARG A O 1
ATOM 650 N N . ALA A 1 89 ? -2.652 0.284 22.278 1.00 97.69 89 ALA A N 1
ATOM 651 C CA . ALA A 1 89 ? -1.827 1.252 21.564 1.00 97.69 89 ALA A CA 1
ATOM 652 C C . ALA A 1 89 ? -2.663 2.046 20.552 1.00 97.69 89 ALA A C 1
ATOM 654 O O . ALA A 1 89 ? -2.660 3.272 20.623 1.00 97.69 89 ALA A O 1
ATOM 655 N N . LEU A 1 90 ? -3.443 1.362 19.712 1.00 96.81 90 LEU A N 1
ATOM 656 C CA . LEU A 1 90 ? -4.318 1.990 18.721 1.00 96.81 90 LEU A CA 1
ATOM 657 C C . LEU A 1 90 ? -5.339 2.925 19.376 1.00 96.81 90 LEU A C 1
ATOM 659 O O . LEU A 1 90 ? -5.517 4.051 18.930 1.00 96.81 90 LEU A O 1
ATOM 663 N N . ARG A 1 91 ? -5.950 2.520 20.496 1.00 95.50 91 ARG A N 1
ATOM 664 C CA . ARG A 1 91 ? -6.887 3.376 21.243 1.00 95.50 91 ARG A CA 1
ATOM 665 C C . ARG A 1 91 ? -6.264 4.676 21.756 1.00 95.50 91 ARG A C 1
ATOM 667 O O . ARG A 1 91 ? -6.986 5.658 21.892 1.00 95.50 91 ARG A O 1
ATOM 674 N N . ARG A 1 92 ? -4.962 4.692 22.067 1.00 96.06 92 ARG A N 1
ATOM 675 C CA . ARG A 1 92 ? -4.261 5.902 22.537 1.00 96.06 92 ARG A CA 1
ATOM 676 C C . ARG A 1 92 ? -3.998 6.905 21.417 1.00 96.06 92 ARG A C 1
ATOM 678 O O . ARG A 1 92 ? -3.898 8.091 21.704 1.00 96.06 92 ARG A O 1
ATOM 685 N N . THR A 1 93 ? -3.868 6.434 20.181 1.00 95.44 93 THR A N 1
ATOM 686 C CA . THR A 1 93 ? -3.546 7.265 19.010 1.00 95.44 93 THR A CA 1
ATOM 687 C C . THR A 1 93 ? -4.742 7.504 18.093 1.00 95.44 93 THR A C 1
ATOM 689 O O . THR A 1 93 ? -4.638 8.297 17.164 1.00 95.44 93 THR A O 1
ATOM 692 N N . ALA A 1 94 ? -5.859 6.811 18.316 1.00 93.00 94 ALA A N 1
ATOM 693 C CA . ALA A 1 94 ? -7.041 6.912 17.477 1.00 93.00 94 ALA A CA 1
ATOM 694 C C . ALA A 1 94 ? -7.677 8.302 17.536 1.00 93.00 94 ALA A C 1
ATOM 696 O O . ALA A 1 94 ? -7.834 8.893 18.608 1.00 93.00 94 ALA A O 1
ATOM 697 N N . ASP A 1 95 ? -8.139 8.774 16.380 1.00 94.69 95 ASP A N 1
ATOM 698 C CA . ASP A 1 95 ? -8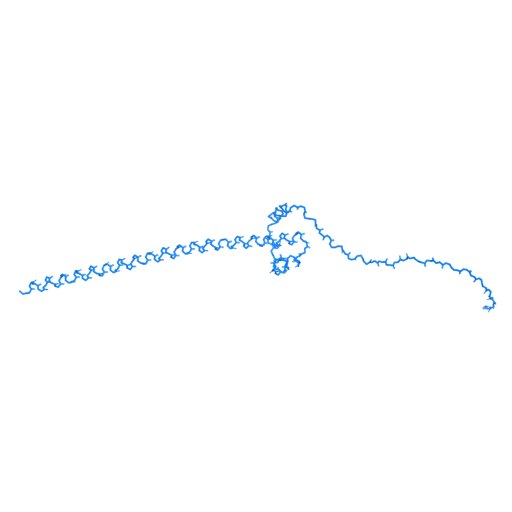.995 9.948 16.315 1.00 94.69 95 ASP A CA 1
ATOM 699 C C . ASP A 1 95 ? -10.376 9.626 16.904 1.00 94.69 95 ASP A C 1
ATOM 701 O O . ASP A 1 95 ? -11.188 8.892 16.333 1.00 94.69 95 ASP A O 1
ATOM 705 N N . GLY A 1 96 ? -10.656 10.209 18.069 1.00 92.56 96 GLY A N 1
ATOM 706 C CA . GLY A 1 96 ? -11.930 10.035 18.750 1.00 92.56 96 GLY A CA 1
ATOM 707 C C . GLY A 1 96 ? -13.135 10.515 17.934 1.00 92.56 96 GLY A C 1
ATOM 708 O O . GLY A 1 96 ? -14.233 10.006 18.162 1.00 92.56 96 GLY A O 1
ATOM 709 N N . ALA A 1 97 ? -12.973 11.470 17.009 1.00 94.50 97 ALA A N 1
ATOM 710 C CA . ALA A 1 97 ? -14.057 11.919 16.135 1.00 94.50 97 ALA A CA 1
ATOM 711 C C . ALA A 1 97 ? -14.438 10.829 15.125 1.00 94.50 97 ALA A C 1
ATOM 713 O O . ALA A 1 97 ? -15.596 10.407 15.117 1.00 94.50 97 ALA A O 1
ATOM 714 N N . ALA A 1 98 ? -13.461 10.298 14.385 1.00 93.62 98 ALA A N 1
ATOM 715 C CA . ALA A 1 98 ? -13.661 9.188 13.453 1.00 93.62 98 ALA A CA 1
ATOM 716 C C . ALA A 1 98 ? -14.258 7.941 14.132 1.00 93.62 98 ALA A C 1
ATOM 718 O O . ALA A 1 98 ? -15.155 7.291 13.591 1.00 93.62 98 ALA A O 1
ATOM 719 N N . VAL A 1 99 ? -13.814 7.621 15.354 1.00 94.56 99 VAL A N 1
ATOM 720 C CA . VAL A 1 99 ? -14.374 6.502 16.132 1.00 94.56 99 VAL A CA 1
ATOM 721 C C . VAL A 1 99 ? -15.846 6.744 16.462 1.00 94.56 99 VAL A C 1
ATOM 723 O O . VAL A 1 99 ? -16.668 5.854 16.256 1.00 94.56 99 VAL A O 1
ATOM 726 N N . ARG A 1 100 ? -16.207 7.936 16.959 1.00 91.75 100 ARG A N 1
ATOM 727 C CA . ARG A 1 100 ? -17.606 8.264 17.289 1.00 91.75 100 ARG A CA 1
ATOM 728 C C . ARG A 1 100 ? -18.501 8.256 16.057 1.00 91.75 100 ARG A C 1
ATOM 730 O O . ARG A 1 100 ? -19.610 7.737 16.137 1.00 91.75 100 ARG A O 1
ATOM 737 N N . GLU A 1 101 ? -18.023 8.796 14.941 1.00 93.88 101 GLU A N 1
ATOM 738 C CA . GLU A 1 101 ? -18.742 8.771 13.669 1.00 93.88 101 GLU A CA 1
ATOM 739 C C . GLU A 1 101 ? -19.018 7.330 13.228 1.00 93.88 101 GLU A C 1
ATOM 741 O O . GLU A 1 101 ? -20.164 6.969 12.960 1.00 93.88 101 GLU A O 1
ATOM 746 N N . ARG A 1 102 ? -17.993 6.469 13.242 1.00 92.44 102 ARG A N 1
ATOM 747 C CA . ARG A 1 102 ? -18.153 5.062 12.867 1.00 92.44 102 ARG A CA 1
ATOM 748 C C . ARG A 1 102 ? -19.085 4.315 13.820 1.00 92.44 102 ARG A C 1
ATOM 750 O O . ARG A 1 102 ? -19.898 3.520 13.364 1.00 92.44 102 ARG A O 1
ATOM 757 N N . VAL A 1 103 ? -19.016 4.585 15.124 1.00 91.25 103 VAL A N 1
ATOM 758 C CA . VAL A 1 103 ? -19.959 4.020 16.104 1.00 91.25 103 VAL A CA 1
ATOM 759 C C . VAL A 1 103 ? -21.393 4.471 15.811 1.00 91.25 103 VAL A C 1
ATOM 761 O O . VAL A 1 103 ? -22.301 3.648 15.870 1.00 91.25 103 VAL A O 1
ATOM 764 N N . ALA A 1 104 ? -21.610 5.737 15.447 1.00 88.94 104 ALA A N 1
ATOM 765 C CA . ALA A 1 104 ? -22.936 6.243 15.092 1.00 88.94 104 ALA A CA 1
ATOM 766 C C . ALA A 1 104 ? -23.506 5.562 13.833 1.00 88.94 104 ALA A C 1
ATOM 768 O O . ALA A 1 104 ? -24.696 5.254 13.794 1.00 88.94 104 ALA A O 1
ATOM 769 N N . GLN A 1 105 ? -22.658 5.257 12.842 1.00 89.69 105 GLN A N 1
ATOM 770 C CA . GLN A 1 105 ? -23.045 4.514 11.633 1.00 89.69 105 GLN A CA 1
ATOM 771 C C . GLN A 1 105 ? -23.520 3.078 11.931 1.00 89.69 105 GLN A C 1
ATOM 773 O O . GLN A 1 105 ? -24.300 2.526 11.160 1.00 89.69 105 GLN A O 1
ATOM 778 N N . LEU A 1 106 ? -23.086 2.473 13.044 1.00 85.38 106 LEU A N 1
ATOM 779 C CA . LEU A 1 106 ? -23.488 1.118 13.449 1.00 85.38 106 LEU A CA 1
ATOM 780 C C . LEU A 1 106 ? -24.871 1.068 14.133 1.00 85.38 106 LEU A C 1
ATOM 782 O O . LEU A 1 106 ? -25.384 -0.021 14.389 1.00 85.38 106 LEU A O 1
ATOM 786 N N . GLY A 1 107 ? -25.494 2.217 14.420 1.00 74.50 107 GLY A N 1
ATOM 787 C CA . GLY A 1 107 ? -26.800 2.297 15.082 1.00 74.50 107 GLY A CA 1
ATOM 788 C C . GLY A 1 107 ? -26.752 2.041 16.596 1.00 74.50 107 GLY A C 1
ATOM 789 O O . GLY A 1 107 ? -25.713 2.184 17.241 1.00 74.50 107 GLY A O 1
ATOM 790 N N . VAL A 1 108 ? -27.900 1.703 17.202 1.00 61.59 108 VAL A N 1
ATOM 791 C CA . VAL A 1 108 ? -28.003 1.468 18.656 1.00 61.59 108 VAL A CA 1
ATOM 792 C C . VAL A 1 108 ? -27.289 0.171 19.024 1.00 61.59 108 VAL A C 1
ATOM 794 O O . VAL A 1 108 ? -27.884 -0.906 19.041 1.00 61.59 108 VAL A O 1
ATOM 797 N N . VAL A 1 109 ? -26.010 0.270 19.377 1.00 61.12 109 VAL A N 1
ATOM 798 C CA . VAL A 1 109 ? -25.297 -0.855 19.973 1.00 61.12 109 VAL A CA 1
ATOM 799 C C . VAL A 1 109 ? -25.564 -0.872 21.473 1.00 61.12 109 VAL A C 1
ATOM 801 O O . VAL A 1 109 ? -24.995 -0.089 22.232 1.00 61.12 109 VAL A O 1
ATOM 804 N N . VAL A 1 110 ? -26.470 -1.749 21.913 1.00 54.56 110 VAL A N 1
ATOM 805 C CA . VAL A 1 110 ? -26.760 -1.942 23.339 1.00 54.56 110 VAL A CA 1
ATOM 806 C C . VAL A 1 110 ? -25.549 -2.618 23.986 1.00 54.56 110 VAL A C 1
ATOM 808 O O . VAL A 1 110 ? -25.258 -3.773 23.662 1.00 54.56 110 VAL A O 1
ATOM 811 N N . PRO A 1 111 ? -24.843 -1.962 24.926 1.00 56.62 111 PRO A N 1
ATOM 812 C CA . PRO A 1 111 ? -23.757 -2.611 25.639 1.00 56.62 111 PRO A CA 1
ATOM 813 C C . PRO A 1 111 ? -24.351 -3.772 26.435 1.00 56.62 111 PRO A C 1
ATOM 815 O O . PRO A 1 111 ? -25.153 -3.551 27.350 1.00 56.62 111 PRO A O 1
ATOM 818 N N . ARG A 1 112 ? -23.967 -5.014 26.115 1.00 57.19 112 ARG A N 1
ATOM 819 C CA . ARG A 1 112 ? -24.261 -6.159 26.982 1.00 57.19 112 ARG A CA 1
ATOM 820 C C . ARG A 1 112 ? -23.508 -5.931 28.288 1.00 57.19 112 ARG A C 1
ATOM 822 O O . ARG A 1 112 ? -22.333 -6.257 28.412 1.00 57.19 112 ARG A O 1
ATOM 829 N N . ARG A 1 113 ? -24.183 -5.338 29.277 1.00 56.28 113 ARG A N 1
ATOM 830 C CA . ARG A 1 113 ? -23.698 -5.308 30.656 1.00 56.28 113 ARG A CA 1
ATOM 831 C C . ARG A 1 113 ? -23.573 -6.763 31.097 1.00 56.28 113 ARG A C 1
ATOM 833 O O . ARG A 1 113 ? -24.576 -7.378 31.449 1.00 56.28 113 ARG A O 1
ATOM 840 N N . ARG A 1 114 ? -22.362 -7.328 31.062 1.00 58.59 114 ARG A N 1
ATOM 841 C CA . ARG A 1 114 ? -22.059 -8.534 31.834 1.00 58.59 114 ARG A CA 1
ATOM 842 C C . ARG A 1 114 ? -22.287 -8.153 33.290 1.00 58.59 114 ARG A C 1
ATOM 844 O O . ARG A 1 114 ? -21.492 -7.439 33.895 1.00 58.59 114 ARG A O 1
ATOM 851 N N . GLY A 1 115 ? -23.459 -8.530 33.795 1.00 49.84 115 GLY A N 1
ATOM 852 C CA . GLY A 1 115 ? -23.790 -8.416 35.197 1.00 49.84 115 GLY A CA 1
ATOM 853 C C . GLY A 1 115 ? -22.682 -9.088 35.990 1.00 49.84 115 GLY A C 1
ATOM 854 O O . GLY A 1 115 ? -22.355 -10.249 35.756 1.00 49.84 115 GLY A O 1
ATOM 855 N N . ARG A 1 116 ? -22.093 -8.327 36.908 1.00 48.78 116 ARG A N 1
ATOM 856 C CA . ARG A 1 116 ? -21.382 -8.855 38.068 1.00 48.78 116 ARG A CA 1
ATOM 857 C C . ARG A 1 116 ? -22.179 -10.058 38.596 1.00 48.78 116 ARG A C 1
ATOM 859 O O . ARG A 1 116 ? -23.391 -9.894 38.764 1.00 48.78 116 ARG A O 1
ATOM 866 N N . PRO A 1 117 ? -21.569 -11.229 38.852 1.00 49.78 117 PRO A N 1
ATOM 867 C CA . PRO A 1 117 ? -22.272 -12.294 39.550 1.00 49.78 117 PRO A CA 1
ATOM 868 C C . PRO A 1 117 ? -22.761 -11.696 40.869 1.00 49.78 117 PRO A C 1
ATOM 870 O O . PRO A 1 117 ? -21.953 -11.289 41.706 1.00 49.78 117 PRO A O 1
ATOM 873 N N . ARG A 1 118 ? -24.081 -11.543 41.027 1.00 51.81 118 ARG A N 1
ATOM 874 C CA . ARG A 1 118 ? -24.654 -11.367 42.355 1.00 51.81 118 ARG A CA 1
ATOM 875 C C . ARG A 1 118 ? -24.381 -12.690 43.044 1.00 51.81 118 ARG A C 1
ATOM 877 O O . ARG A 1 118 ? -24.971 -13.700 42.675 1.00 51.81 118 ARG A O 1
ATOM 884 N N . VAL A 1 119 ? -23.438 -12.677 43.979 1.00 48.00 119 VAL A N 1
ATOM 885 C CA . VAL A 1 119 ? -23.402 -13.664 45.051 1.00 48.00 119 VAL A CA 1
ATOM 886 C C . VAL A 1 119 ? -24.821 -13.667 45.612 1.00 48.00 119 VAL A C 1
ATOM 888 O O . VAL A 1 119 ? -25.295 -12.644 46.102 1.00 48.00 119 VAL A O 1
ATOM 891 N N . ALA A 1 120 ? -25.554 -14.749 45.362 1.00 44.47 120 ALA A N 1
ATOM 892 C CA . ALA A 1 120 ? -26.842 -14.957 45.982 1.00 44.47 120 ALA A CA 1
ATOM 893 C C . ALA A 1 120 ? -26.545 -15.202 47.458 1.00 44.47 120 A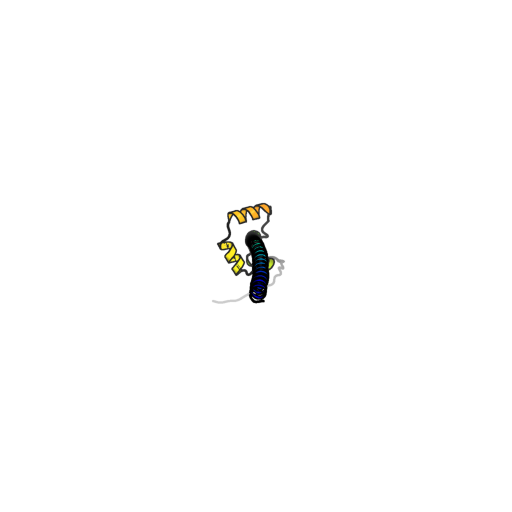LA A C 1
ATOM 895 O O . ALA A 1 120 ? -26.113 -16.290 47.840 1.00 44.47 120 ALA A O 1
ATOM 896 N N . ASP A 1 121 ? -26.714 -14.154 48.259 1.00 42.59 121 ASP A N 1
ATOM 897 C CA . ASP A 1 121 ? -26.884 -14.264 49.697 1.00 42.59 121 ASP A CA 1
ATOM 898 C C . ASP A 1 121 ? -28.123 -15.134 49.939 1.00 42.59 121 ASP A C 1
ATOM 900 O O . ASP A 1 121 ? -29.256 -14.656 49.993 1.00 42.59 121 ASP A O 1
ATOM 904 N N . ASN A 1 122 ? -27.913 -16.446 50.030 1.00 41.47 122 ASN A N 1
ATOM 905 C CA . ASN A 1 122 ? -28.901 -17.375 50.550 1.00 41.47 122 ASN A CA 1
ATOM 906 C C . ASN A 1 122 ? -28.988 -17.159 52.061 1.00 41.47 122 ASN A C 1
ATOM 908 O O . ASN A 1 122 ? -28.403 -17.901 52.846 1.00 41.47 122 ASN A O 1
ATOM 912 N N . PHE A 1 123 ? -29.742 -16.138 52.462 1.00 42.50 123 PHE A N 1
ATOM 913 C CA . PHE A 1 123 ? -30.282 -16.040 53.807 1.00 42.50 123 PHE A CA 1
ATOM 914 C C . PHE A 1 123 ? -31.810 -15.992 53.769 1.00 42.50 123 PHE A C 1
ATOM 916 O O . PHE A 1 123 ? -32.414 -15.018 53.326 1.00 42.50 123 PHE A O 1
ATOM 923 N N . SER A 1 124 ? -32.380 -17.021 54.405 1.00 44.31 124 SER A N 1
ATOM 924 C CA . SER A 1 124 ? -33.648 -17.032 55.150 1.00 44.31 124 SER A CA 1
ATOM 925 C C . SER A 1 124 ? -34.917 -17.486 54.415 1.00 44.31 124 SER A C 1
ATOM 927 O O . SER A 1 124 ? -35.564 -16.700 53.731 1.00 44.31 124 SER A O 1
ATOM 929 N N . ARG A 1 125 ? -35.388 -18.705 54.723 1.00 42.00 125 ARG A N 1
ATOM 930 C CA . ARG A 1 125 ? -36.525 -18.957 55.646 1.00 42.00 125 ARG A CA 1
ATOM 931 C C . ARG A 1 125 ? -37.067 -20.381 55.487 1.00 42.00 125 ARG A C 1
ATOM 933 O O . ARG A 1 125 ? -37.527 -20.760 54.420 1.00 42.00 125 ARG A O 1
ATOM 940 N N . GLY A 1 126 ? -37.117 -21.105 56.599 1.00 33.81 126 GLY A N 1
ATOM 941 C CA . GLY A 1 126 ? -37.922 -22.310 56.766 1.00 33.81 126 GLY A CA 1
ATOM 942 C C . GLY A 1 126 ? -38.165 -22.521 58.253 1.00 33.81 126 GLY A C 1
ATOM 943 O O . GLY A 1 126 ? -37.399 -23.217 58.903 1.00 33.81 126 GLY A O 1
ATOM 944 N N . GLY A 1 127 ? -39.162 -21.827 58.800 1.00 37.69 127 GLY A N 1
ATOM 945 C CA . GLY A 1 127 ? -39.663 -22.081 60.146 1.00 37.69 127 GLY A CA 1
ATOM 946 C C . GLY A 1 127 ? -40.846 -23.040 60.084 1.00 37.69 127 GLY A C 1
ATOM 947 O O . GLY A 1 127 ? -41.726 -22.848 59.247 1.00 37.69 127 GLY A O 1
ATOM 948 N N . LEU A 1 128 ? -40.879 -24.020 60.985 1.00 39.38 128 LEU A N 1
ATOM 949 C CA . LEU A 1 128 ? -42.118 -24.568 61.526 1.00 39.38 128 LEU A CA 1
ATOM 950 C C . LEU A 1 128 ? -41.845 -25.178 62.914 1.00 39.38 128 LEU A C 1
ATOM 952 O O . LEU A 1 128 ? -40.879 -25.907 63.108 1.00 39.38 128 LEU A O 1
ATOM 956 N N . VAL A 1 129 ? -42.695 -24.748 63.838 1.00 43.81 129 VAL A N 1
ATOM 957 C CA . VAL A 1 129 ? -42.933 -25.099 65.246 1.00 43.81 129 VAL A CA 1
ATOM 958 C C . VAL A 1 129 ? -42.883 -26.591 65.596 1.00 43.81 129 VAL A C 1
ATOM 960 O O . VAL A 1 129 ? -43.327 -27.412 64.804 1.00 43.81 129 VAL A O 1
ATOM 963 N N . ASP A 1 130 ? -42.478 -26.894 66.838 1.00 37.06 130 ASP A N 1
ATOM 964 C CA . ASP A 1 130 ? -43.366 -27.623 67.757 1.00 37.06 130 ASP A CA 1
ATOM 965 C C . ASP A 1 130 ? -43.057 -27.338 69.240 1.00 37.06 130 ASP A C 1
ATOM 967 O O . ASP A 1 130 ? -41.911 -27.380 69.692 1.00 37.06 130 ASP A O 1
ATOM 971 N N . ASP A 1 131 ? -44.134 -27.022 69.961 1.00 44.75 131 ASP A N 1
ATOM 972 C CA . ASP A 1 131 ? -44.264 -26.854 71.408 1.00 44.75 131 ASP A CA 1
ATOM 973 C C . ASP A 1 131 ? -44.644 -28.212 72.016 1.00 44.75 131 ASP A C 1
ATOM 975 O O . ASP A 1 131 ? -45.740 -28.699 71.752 1.00 44.75 131 ASP A O 1
ATOM 979 N N . THR A 1 132 ? -43.825 -28.787 72.902 1.00 44.97 132 THR A N 1
ATOM 980 C CA . THR A 1 132 ? -44.335 -29.694 73.947 1.00 44.97 132 THR A CA 1
ATOM 981 C C . THR A 1 132 ? -43.479 -29.626 75.207 1.00 44.97 132 THR A C 1
ATOM 983 O O . THR A 1 132 ? -42.263 -29.803 75.181 1.00 44.97 132 THR A O 1
ATOM 986 N N . ALA A 1 133 ? -44.172 -29.382 76.315 1.00 41.69 133 ALA A N 1
ATOM 987 C CA . ALA A 1 133 ? -43.709 -29.326 77.691 1.00 41.69 133 ALA A CA 1
ATOM 988 C C . ALA A 1 133 ? -42.950 -30.579 78.171 1.00 41.69 133 ALA A C 1
ATOM 990 O O . ALA A 1 133 ? -43.260 -31.685 77.745 1.00 41.69 133 ALA A O 1
ATOM 991 N N . SER A 1 134 ? -42.067 -30.417 79.169 1.00 42.88 134 SER A N 1
ATOM 992 C CA . SER A 1 134 ? -42.210 -31.090 80.479 1.00 42.88 134 SER A CA 1
ATOM 993 C C . SER A 1 134 ? -41.002 -30.862 81.410 1.00 42.88 134 SER A C 1
ATOM 995 O O . SER A 1 134 ? -39.883 -31.264 81.117 1.00 42.88 134 SER A O 1
ATOM 997 N N . ALA A 1 135 ? -41.303 -30.226 82.546 1.00 43.41 135 ALA A N 1
ATOM 998 C CA . ALA A 1 135 ? -40.747 -30.324 83.904 1.00 43.41 135 ALA A CA 1
ATOM 999 C C . ALA A 1 135 ? -39.371 -30.980 84.181 1.00 43.41 135 ALA A C 1
ATOM 1001 O O . ALA A 1 135 ? -39.198 -32.176 83.976 1.00 43.41 135 ALA A O 1
ATOM 1002 N N . ALA A 1 136 ? -38.497 -30.231 84.874 1.00 46.44 136 ALA A N 1
ATOM 1003 C CA . ALA A 1 136 ? -38.003 -30.536 86.234 1.00 46.44 136 ALA A CA 1
ATOM 1004 C C . ALA A 1 136 ? -37.015 -29.443 86.720 1.00 46.44 136 ALA A C 1
ATOM 1006 O O . ALA A 1 136 ? -36.005 -29.190 86.072 1.00 46.44 136 ALA A O 1
ATOM 1007 N N . GLY A 1 137 ? -37.291 -28.790 87.858 1.00 41.19 137 GLY A N 1
ATOM 1008 C CA . GLY A 1 137 ? -36.255 -28.134 88.690 1.00 41.19 137 GLY A CA 1
ATOM 1009 C C . GLY A 1 137 ? -35.748 -29.105 89.776 1.00 41.19 137 GLY A C 1
ATOM 1010 O O . GLY A 1 137 ? -36.086 -30.287 89.685 1.00 41.19 137 GLY A O 1
ATOM 1011 N N . PRO A 1 138 ? -35.101 -28.663 90.882 1.00 57.66 138 PRO A N 1
ATOM 1012 C CA . PRO A 1 138 ? -34.454 -27.372 91.189 1.00 57.66 138 PRO A CA 1
ATOM 1013 C C . PRO A 1 138 ? -33.073 -27.534 91.919 1.00 57.66 138 PRO A C 1
ATOM 1015 O O . PRO A 1 138 ? -32.512 -28.625 91.945 1.00 57.66 138 PRO A O 1
ATOM 1018 N N . THR A 1 139 ? -32.612 -26.460 92.600 1.00 47.31 139 THR A N 1
ATOM 1019 C CA . THR A 1 139 ? -31.566 -26.321 93.670 1.00 47.31 139 THR A CA 1
ATOM 1020 C C . THR A 1 139 ? -30.153 -25.884 93.235 1.00 47.31 139 THR A C 1
ATOM 1022 O O . THR A 1 139 ? -29.703 -26.279 92.172 1.00 47.31 139 THR A O 1
ATOM 1025 N N . ALA A 1 140 ? -29.344 -25.121 93.990 1.00 46.94 140 ALA A N 1
ATOM 1026 C CA . ALA A 1 140 ? -29.485 -24.165 95.106 1.00 46.94 140 ALA A CA 1
ATOM 1027 C C . ALA A 1 140 ? -28.072 -23.601 95.440 1.00 46.94 140 ALA A C 1
ATOM 1029 O O . ALA A 1 140 ? -27.088 -24.308 95.244 1.00 46.94 140 ALA A O 1
ATOM 1030 N N . GLY A 1 141 ? -28.009 -22.404 96.045 1.00 46.22 141 GLY A N 1
ATOM 1031 C CA . GLY A 1 141 ? -26.892 -21.896 96.871 1.00 46.22 141 GLY A CA 1
ATOM 1032 C C . GLY A 1 141 ? -25.844 -21.058 96.123 1.00 46.22 141 GLY A C 1
ATOM 1033 O O . GLY A 1 141 ? -25.437 -21.421 95.030 1.00 46.22 141 GLY A O 1
ATOM 1034 N N . GLY A 1 142 ? -25.358 -19.927 96.628 1.00 38.25 142 GLY A N 1
ATOM 1035 C CA . GLY A 1 142 ? -25.513 -19.222 97.903 1.00 38.25 142 GLY A CA 1
ATOM 1036 C C . GLY A 1 142 ? -24.477 -18.099 97.926 1.00 38.25 142 GLY A C 1
ATOM 1037 O O . GLY A 1 142 ? -23.411 -18.300 97.302 1.00 38.25 142 GLY A O 1
#